Protein AF-A0A4V1P323-F1 (afdb_monomer)

Sequence (63 aa):
MPKTDLKMLAEGFKNTDDLVDATLHMLDENDYLFLAIALAQELVYHRSDRDKVTLIKEYVQLV

Structure (mmCIF, N/CA/C/O backbone):
data_AF-A0A4V1P323-F1
#
_entry.id   AF-A0A4V1P323-F1
#
loop_
_atom_site.group_PDB
_atom_site.id
_atom_site.type_symbol
_atom_site.label_atom_id
_atom_site.label_alt_id
_atom_site.label_comp_id
_atom_site.label_asym_id
_atom_site.label_entity_id
_atom_site.label_seq_id
_atom_site.pdbx_PDB_ins_code
_atom_site.Cartn_x
_atom_site.Cartn_y
_atom_site.Cartn_z
_atom_site.occupancy
_atom_site.B_iso_or_equiv
_atom_site.auth_seq_id
_atom_site.auth_comp_id
_atom_site.auth_asym_id
_atom_site.auth_atom_id
_atom_site.pdbx_PDB_model_num
ATOM 1 N N . MET A 1 1 ? 4.384 8.651 10.369 1.00 65.69 1 MET A N 1
ATOM 2 C CA . MET A 1 1 ? 3.263 7.724 10.627 1.00 65.69 1 MET A CA 1
ATOM 3 C C . MET A 1 1 ? 2.562 7.494 9.302 1.00 65.69 1 MET A C 1
ATOM 5 O O . MET A 1 1 ? 2.482 8.469 8.559 1.00 65.69 1 MET A O 1
ATOM 9 N N . PRO A 1 2 ? 2.128 6.267 8.980 1.00 81.44 2 PRO A N 1
ATOM 10 C CA . PRO A 1 2 ? 1.387 6.020 7.750 1.00 81.44 2 PRO A CA 1
ATOM 11 C C . PRO A 1 2 ? 0.013 6.695 7.793 1.00 81.44 2 PRO A C 1
ATOM 13 O O . PRO A 1 2 ? -0.516 6.980 8.869 1.00 81.44 2 PRO A O 1
ATOM 16 N N . LYS A 1 3 ? -0.544 6.958 6.612 1.00 87.31 3 LYS A N 1
ATOM 17 C CA . LYS A 1 3 ? -1.855 7.583 6.393 1.00 87.31 3 LYS A CA 1
ATOM 18 C C . LYS A 1 3 ? -3.010 6.697 6.886 1.00 87.31 3 LYS A C 1
ATOM 20 O O . LYS A 1 3 ? -4.101 7.213 7.105 1.00 87.31 3 LYS A O 1
ATOM 25 N N . THR A 1 4 ? -2.760 5.402 7.086 1.00 92.00 4 THR A N 1
ATOM 26 C CA . THR A 1 4 ? -3.693 4.432 7.676 1.00 92.00 4 THR A CA 1
ATOM 27 C C . THR A 1 4 ? -3.040 3.678 8.842 1.00 92.00 4 THR A C 1
ATOM 29 O O . THR A 1 4 ? -1.820 3.711 9.031 1.00 92.00 4 THR A O 1
ATOM 32 N N . ASP A 1 5 ? -3.846 2.975 9.631 1.00 92.44 5 ASP A N 1
ATOM 33 C CA . ASP A 1 5 ? -3.405 2.006 10.639 1.00 92.44 5 ASP A CA 1
ATOM 34 C C . ASP A 1 5 ? -3.335 0.564 10.099 1.00 92.44 5 ASP A C 1
ATOM 36 O O . ASP A 1 5 ? -3.022 -0.361 10.856 1.00 92.44 5 ASP A O 1
ATOM 40 N N . LEU A 1 6 ? -3.563 0.376 8.791 1.00 93.19 6 LEU A N 1
ATOM 41 C CA . LEU A 1 6 ? -3.522 -0.922 8.125 1.00 93.19 6 LEU A CA 1
ATOM 42 C C . LEU A 1 6 ? -2.127 -1.534 8.210 1.00 93.19 6 LEU A C 1
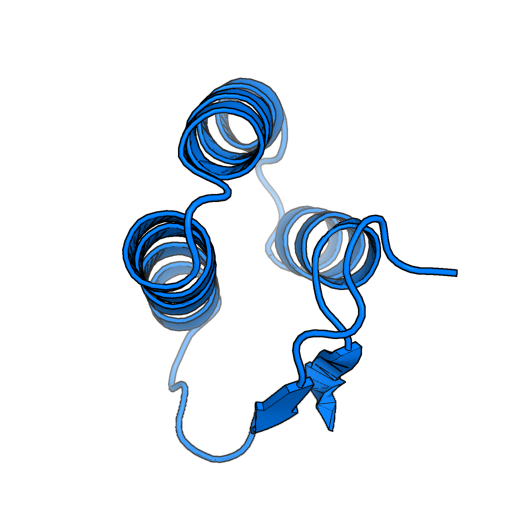ATOM 44 O O . LEU A 1 6 ? -1.110 -0.863 8.008 1.00 93.19 6 LEU A O 1
ATOM 48 N N . LYS A 1 7 ? -2.094 -2.836 8.486 1.00 93.38 7 LYS A N 1
ATOM 49 C CA . LYS A 1 7 ? -0.870 -3.625 8.610 1.00 93.38 7 LYS A CA 1
ATOM 50 C C . LYS A 1 7 ? -0.800 -4.628 7.478 1.00 93.38 7 LYS A C 1
ATOM 52 O O . LYS A 1 7 ? -1.714 -5.430 7.310 1.00 93.38 7 LYS A O 1
ATOM 57 N N . MET A 1 8 ? 0.303 -4.605 6.745 1.00 89.94 8 MET A N 1
ATOM 58 C CA . MET A 1 8 ? 0.547 -5.504 5.631 1.00 89.94 8 MET A CA 1
ATOM 59 C C . MET A 1 8 ? 1.802 -6.321 5.906 1.00 89.94 8 MET A C 1
ATOM 61 O O . MET A 1 8 ? 2.884 -5.765 6.089 1.00 89.94 8 MET A O 1
ATOM 65 N N . LEU A 1 9 ? 1.639 -7.643 5.941 1.00 86.88 9 LEU A N 1
ATOM 66 C CA . LEU A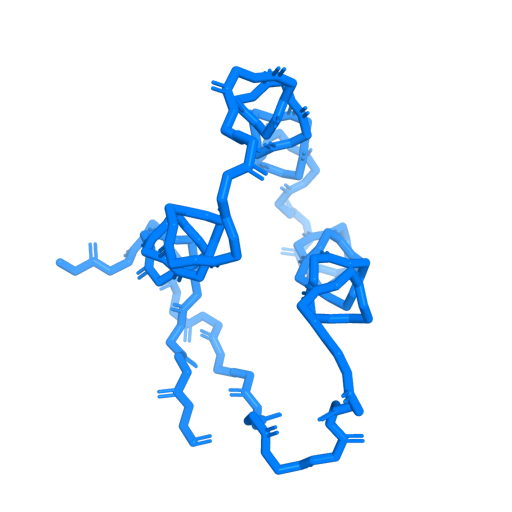 1 9 ? 2.751 -8.574 6.091 1.00 86.88 9 LEU A CA 1
ATOM 67 C C . LEU A 1 9 ? 3.577 -8.559 4.813 1.00 86.88 9 LEU A C 1
ATOM 69 O O . LEU A 1 9 ? 3.082 -8.958 3.763 1.00 86.88 9 LEU A O 1
ATOM 73 N N . ALA A 1 10 ? 4.824 -8.097 4.891 1.00 75.62 10 ALA A N 1
ATOM 74 C CA . ALA A 1 10 ? 5.699 -8.083 3.718 1.00 75.62 10 ALA A CA 1
ATOM 75 C C . ALA A 1 10 ? 6.198 -9.495 3.342 1.00 75.62 10 ALA A C 1
ATOM 77 O O . ALA A 1 10 ? 6.621 -9.723 2.205 1.00 75.62 10 ALA A O 1
ATOM 78 N N . GLU A 1 11 ? 6.141 -10.446 4.283 1.00 70.62 11 GLU A N 1
ATOM 79 C CA . GLU A 1 11 ? 6.446 -11.859 4.046 1.00 70.62 11 GLU A CA 1
ATOM 80 C C . GLU A 1 11 ? 5.424 -12.482 3.085 1.00 70.62 11 GLU A C 1
ATOM 82 O O . GLU A 1 11 ? 4.299 -12.805 3.456 1.00 70.62 11 GLU A O 1
ATOM 87 N N . GLY A 1 12 ? 5.834 -12.666 1.829 1.00 68.06 12 GLY A N 1
ATOM 88 C CA . GLY A 1 12 ? 5.029 -13.335 0.803 1.00 68.06 12 GLY A CA 1
ATOM 89 C C . GLY A 1 12 ? 5.114 -12.695 -0.580 1.00 68.06 12 GLY A C 1
ATOM 90 O O . GLY A 1 12 ? 4.875 -13.379 -1.576 1.00 68.06 12 GLY A O 1
ATOM 91 N N . PHE A 1 13 ? 5.514 -11.424 -0.666 1.00 80.31 13 PHE A N 1
ATOM 92 C CA . PHE A 1 13 ? 5.639 -10.720 -1.943 1.00 80.31 13 PHE A CA 1
ATOM 93 C C . PHE A 1 13 ? 6.978 -11.021 -2.615 1.00 80.31 13 PHE A C 1
ATOM 95 O O . PHE A 1 13 ? 8.040 -10.902 -1.999 1.00 80.31 13 PHE A O 1
ATOM 102 N N . LYS A 1 14 ? 6.937 -11.440 -3.886 1.00 80.38 14 LYS A N 1
ATOM 103 C CA . LYS A 1 14 ? 8.136 -11.857 -4.633 1.00 80.38 14 LYS A CA 1
ATOM 104 C C . LYS A 1 14 ? 8.847 -10.677 -5.281 1.00 80.38 14 LYS A C 1
ATOM 106 O O . LYS A 1 14 ? 10.045 -10.763 -5.543 1.00 80.38 14 LYS A O 1
ATOM 111 N N . ASN A 1 15 ? 8.117 -9.604 -5.565 1.00 89.12 15 ASN A N 1
ATOM 112 C CA . ASN A 1 15 ? 8.638 -8.385 -6.165 1.00 89.12 15 ASN A CA 1
ATOM 113 C C . ASN A 1 15 ? 7.860 -7.150 -5.666 1.00 89.12 15 ASN A C 1
ATOM 115 O O . ASN A 1 15 ? 6.852 -7.264 -4.966 1.00 89.12 15 ASN A O 1
ATOM 119 N N . THR A 1 16 ? 8.358 -5.958 -5.995 1.00 91.56 16 THR A N 1
ATOM 120 C CA . THR A 1 16 ? 7.752 -4.693 -5.561 1.00 91.56 16 THR A CA 1
ATOM 121 C C . THR A 1 16 ? 6.408 -4.404 -6.224 1.00 91.56 16 THR A C 1
ATOM 123 O O . THR A 1 16 ? 5.577 -3.753 -5.599 1.00 91.56 16 THR A O 1
ATOM 126 N N . ASP A 1 17 ? 6.166 -4.892 -7.437 1.00 90.50 17 ASP A N 1
ATOM 127 C CA . ASP A 1 17 ? 4.879 -4.702 -8.107 1.00 90.50 17 ASP A CA 1
ATOM 128 C C . ASP A 1 17 ? 3.775 -5.532 -7.420 1.00 90.50 17 ASP A C 1
ATOM 130 O O . ASP A 1 17 ? 2.698 -5.001 -7.168 1.00 90.50 17 ASP A O 1
ATOM 134 N N . ASP A 1 18 ? 4.073 -6.756 -6.956 1.00 91.88 18 ASP A N 1
ATOM 135 C CA . ASP A 1 18 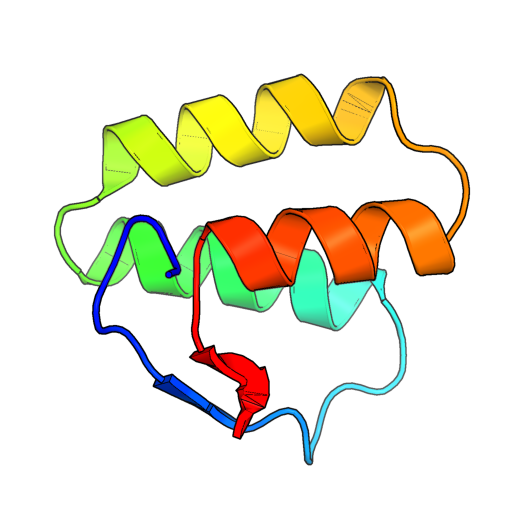? 3.144 -7.552 -6.131 1.00 91.88 18 ASP A CA 1
ATOM 136 C C . ASP A 1 18 ? 2.754 -6.795 -4.843 1.00 91.88 18 ASP A C 1
ATOM 138 O O . ASP A 1 18 ? 1.605 -6.826 -4.403 1.00 91.88 18 ASP A O 1
ATOM 142 N N . LEU A 1 19 ? 3.726 -6.109 -4.228 1.00 92.44 19 LEU A N 1
ATOM 143 C CA . LEU A 1 19 ? 3.522 -5.311 -3.016 1.00 92.44 19 LEU A CA 1
ATOM 144 C C . LEU A 1 19 ? 2.661 -4.069 -3.297 1.00 92.44 19 LEU A C 1
ATOM 146 O O . LEU A 1 19 ? 1.828 -3.698 -2.469 1.00 92.44 19 LEU A O 1
ATOM 150 N N . VAL A 1 20 ? 2.856 -3.424 -4.451 1.00 94.00 20 VAL A N 1
ATOM 151 C CA . VAL A 1 20 ? 2.027 -2.302 -4.918 1.00 94.00 20 VAL A CA 1
ATOM 152 C C . VAL A 1 20 ? 0.580 -2.754 -5.082 1.00 94.00 20 VAL A C 1
ATOM 154 O O . VAL A 1 20 ? -0.309 -2.144 -4.485 1.00 94.00 20 VAL A O 1
ATOM 157 N N . ASP A 1 21 ? 0.352 -3.832 -5.833 1.00 94.12 21 ASP A N 1
ATOM 158 C CA . ASP A 1 21 ? -0.990 -4.338 -6.129 1.00 94.12 21 ASP A CA 1
ATOM 159 C C . ASP A 1 21 ? -1.725 -4.735 -4.845 1.00 94.12 21 ASP A C 1
ATOM 161 O O . ASP A 1 21 ? -2.878 -4.353 -4.636 1.00 94.12 21 ASP A O 1
ATOM 165 N N . ALA A 1 22 ? -1.034 -5.419 -3.930 1.00 94.00 22 ALA A N 1
ATOM 166 C CA . ALA A 1 22 ? -1.590 -5.778 -2.631 1.00 94.00 22 ALA A CA 1
ATOM 167 C C . ALA A 1 22 ? -1.932 -4.553 -1.772 1.00 94.00 22 ALA A C 1
ATOM 169 O O . ALA A 1 22 ? -2.968 -4.540 -1.109 1.00 94.00 22 ALA A O 1
ATOM 170 N N . THR A 1 23 ? -1.104 -3.504 -1.808 1.00 94.88 23 THR A N 1
ATOM 171 C CA . THR A 1 23 ? -1.377 -2.260 -1.071 1.00 94.88 23 THR A CA 1
ATOM 172 C C . THR A 1 23 ? -2.617 -1.559 -1.621 1.00 94.88 23 THR A C 1
ATOM 174 O O . THR A 1 23 ? -3.472 -1.131 -0.849 1.00 94.88 23 THR A O 1
ATOM 177 N N . LEU A 1 24 ? -2.735 -1.449 -2.948 1.00 96.31 24 LEU A N 1
ATOM 178 C CA . LEU A 1 24 ? -3.895 -0.834 -3.599 1.00 96.31 24 LEU A CA 1
ATOM 179 C C . LEU A 1 24 ? -5.180 -1.594 -3.26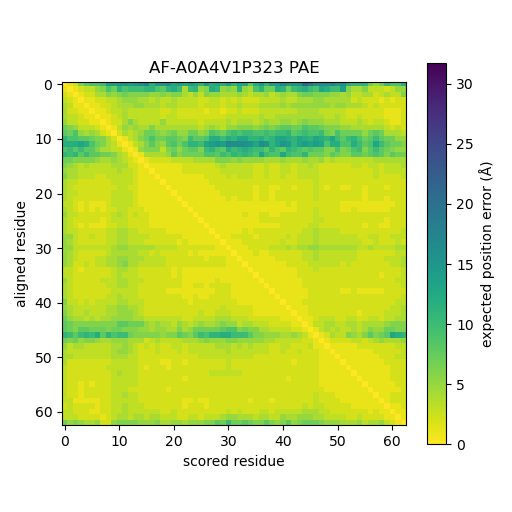9 1.00 96.31 24 LEU A C 1
ATOM 181 O O . LEU A 1 24 ? -6.176 -0.972 -2.902 1.00 96.31 24 LEU A O 1
ATOM 185 N N . HIS A 1 25 ? -5.135 -2.925 -3.334 1.00 95.62 25 HIS A N 1
ATOM 186 C CA . HIS A 1 25 ? -6.283 -3.765 -3.014 1.00 95.62 25 HIS A CA 1
ATOM 187 C C . HIS A 1 25 ? -6.680 -3.661 -1.537 1.00 95.62 25 HIS A C 1
ATOM 189 O O . HIS A 1 25 ? -7.861 -3.512 -1.232 1.00 95.62 25 HIS A O 1
ATOM 195 N N . MET A 1 26 ? -5.705 -3.672 -0.624 1.00 95.06 26 MET A N 1
ATOM 196 C CA . MET A 1 26 ? -5.954 -3.531 0.811 1.00 95.06 26 MET A CA 1
ATOM 197 C C . MET A 1 26 ? -6.590 -2.175 1.146 1.00 95.06 26 MET A C 1
ATOM 199 O O . MET A 1 26 ? -7.481 -2.109 1.991 1.00 95.06 26 MET A O 1
ATOM 203 N N . LEU A 1 27 ? -6.157 -1.093 0.492 1.00 96.56 27 LEU A N 1
ATOM 204 C CA . LEU A 1 27 ? -6.770 0.226 0.661 1.00 96.56 27 LEU A CA 1
ATOM 205 C C . LEU A 1 27 ? -8.223 0.240 0.162 1.00 96.56 27 LEU A C 1
ATOM 207 O O . LEU A 1 27 ? -9.082 0.792 0.843 1.00 96.56 27 LEU A O 1
ATOM 211 N N . ASP A 1 28 ? -8.508 -0.376 -0.986 1.00 95.19 28 ASP A N 1
ATOM 212 C CA . ASP A 1 28 ? -9.869 -0.459 -1.533 1.00 95.19 28 ASP A CA 1
ATOM 213 C C . ASP A 1 28 ? -10.816 -1.258 -0.617 1.00 95.19 28 ASP A C 1
ATOM 215 O O . ASP A 1 28 ? -11.893 -0.783 -0.265 1.00 95.1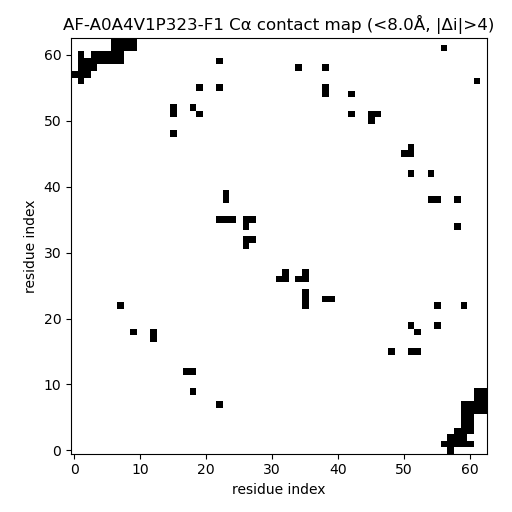9 28 ASP A O 1
ATOM 219 N N . GLU A 1 29 ? -10.377 -2.421 -0.122 1.00 96.25 29 GLU A N 1
ATOM 220 C CA . GLU A 1 29 ? -11.181 -3.289 0.759 1.00 96.25 29 GLU A CA 1
ATOM 221 C C . GLU A 1 29 ? -11.495 -2.684 2.132 1.00 96.25 29 GLU A C 1
ATOM 223 O O . GLU A 1 29 ? -12.431 -3.124 2.797 1.00 96.25 29 GLU A O 1
ATOM 228 N N . ASN A 1 30 ? -10.713 -1.696 2.571 1.00 96.44 30 ASN A N 1
ATOM 229 C CA . ASN A 1 30 ? -10.862 -1.049 3.877 1.00 96.44 30 ASN A CA 1
ATOM 230 C C . ASN A 1 30 ? -11.438 0.374 3.762 1.00 96.44 30 ASN A C 1
ATOM 232 O O . ASN A 1 30 ? -11.144 1.228 4.594 1.00 96.44 30 ASN A O 1
ATOM 236 N N . ASP A 1 31 ? -12.234 0.645 2.722 1.00 94.75 31 ASP A N 1
ATOM 237 C CA . ASP A 1 31 ? -12.916 1.928 2.485 1.00 94.75 31 ASP A CA 1
ATOM 238 C C . ASP A 1 31 ? -11.968 3.134 2.272 1.00 94.75 31 ASP A C 1
ATOM 240 O O . ASP A 1 31 ? -12.369 4.299 2.364 1.00 94.75 31 ASP A O 1
ATOM 244 N N . TYR A 1 32 ? -10.706 2.884 1.907 1.00 95.75 32 TYR A N 1
ATOM 245 C CA . TYR A 1 32 ? -9.707 3.906 1.576 1.00 95.75 32 TYR A CA 1
ATOM 246 C C . TYR A 1 32 ? -9.514 4.082 0.063 1.00 95.75 32 TYR A C 1
ATOM 248 O O . TYR A 1 32 ? -8.416 4.414 -0.391 1.00 95.75 32 TYR A O 1
ATOM 256 N N . LEU A 1 33 ? -10.575 3.935 -0.738 1.00 94.31 33 LEU A N 1
ATOM 257 C CA . LEU A 1 33 ? -10.523 4.078 -2.202 1.00 94.31 33 LEU A CA 1
ATOM 258 C C . LEU A 1 33 ? -9.838 5.384 -2.654 1.00 94.31 33 LEU A C 1
ATOM 260 O O . LEU A 1 33 ? -9.069 5.395 -3.613 1.00 94.31 33 LEU A O 1
ATOM 264 N N . PHE A 1 34 ? -10.051 6.492 -1.936 1.00 95.25 34 PHE A N 1
ATOM 265 C CA . PHE A 1 34 ? -9.388 7.762 -2.249 1.00 95.25 34 PHE A CA 1
ATOM 266 C C . PHE A 1 34 ? -7.857 7.692 -2.101 1.00 95.25 34 PHE A C 1
ATOM 268 O O . PHE A 1 34 ? -7.135 8.291 -2.898 1.00 95.25 34 PHE A O 1
ATOM 275 N N . LEU A 1 35 ? -7.355 6.948 -1.109 1.00 96.19 35 LEU A N 1
ATOM 276 C CA . LEU A 1 35 ? -5.924 6.722 -0.910 1.00 96.19 35 LEU A CA 1
ATOM 277 C C . LEU A 1 35 ? -5.373 5.728 -1.925 1.00 96.19 35 LEU A C 1
ATOM 279 O O . LEU A 1 35 ? -4.254 5.925 -2.385 1.00 96.19 35 LEU A O 1
ATOM 283 N N . ALA A 1 36 ? -6.144 4.705 -2.306 1.00 96.12 36 ALA A N 1
ATOM 284 C CA . ALA A 1 36 ? -5.756 3.791 -3.378 1.00 96.12 36 ALA A CA 1
ATOM 285 C C . ALA A 1 36 ? -5.538 4.560 -4.693 1.00 96.12 36 ALA A C 1
ATOM 287 O O . ALA A 1 36 ? -4.507 4.411 -5.348 1.00 96.12 36 ALA A O 1
ATOM 288 N N . ILE A 1 37 ? -6.460 5.468 -5.035 1.00 95.94 37 ILE A N 1
ATOM 289 C CA . ILE A 1 37 ? -6.336 6.338 -6.213 1.00 95.94 37 ILE A CA 1
ATOM 290 C C . ILE A 1 37 ? -5.113 7.259 -6.096 1.00 95.94 37 ILE A C 1
ATOM 292 O O . ILE A 1 37 ? -4.352 7.379 -7.057 1.00 95.94 37 ILE A O 1
ATOM 296 N N . ALA A 1 38 ? -4.902 7.893 -4.938 1.00 95.25 38 ALA A N 1
ATOM 297 C CA . ALA A 1 38 ? -3.751 8.771 -4.719 1.00 95.25 38 ALA A CA 1
ATOM 298 C C . ALA A 1 38 ? -2.417 8.016 -4.858 1.00 95.25 38 ALA A C 1
ATOM 300 O O . ALA A 1 38 ? -1.532 8.457 -5.590 1.00 95.25 38 ALA A O 1
ATOM 301 N N . LEU A 1 39 ? -2.305 6.835 -4.241 1.00 95.00 3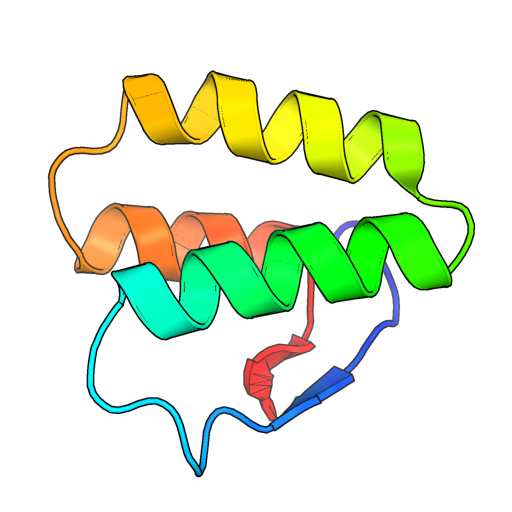9 LEU A N 1
ATOM 302 C CA . LEU A 1 39 ? -1.134 5.966 -4.344 1.00 95.00 39 LEU A CA 1
ATOM 303 C C . LEU A 1 39 ? -0.858 5.574 -5.802 1.00 95.00 39 LEU A C 1
ATOM 305 O O . LEU A 1 39 ? 0.271 5.716 -6.268 1.00 95.00 39 LEU A O 1
ATOM 309 N N . ALA A 1 40 ? -1.881 5.143 -6.545 1.00 94.88 40 ALA A N 1
ATOM 310 C CA . ALA A 1 40 ? -1.739 4.778 -7.954 1.00 94.88 40 ALA A CA 1
ATOM 311 C C . ALA A 1 40 ? -1.237 5.950 -8.816 1.00 94.88 40 ALA A C 1
ATOM 313 O O . ALA A 1 40 ? -0.403 5.752 -9.699 1.00 94.88 40 ALA A O 1
ATOM 314 N N . GLN A 1 41 ? -1.702 7.174 -8.549 1.00 94.75 41 GLN A N 1
ATOM 315 C CA . GLN A 1 41 ? -1.247 8.378 -9.253 1.00 94.75 41 GLN A CA 1
ATOM 316 C C . GLN A 1 41 ? 0.203 8.742 -8.919 1.00 94.75 41 GLN A C 1
ATOM 318 O O . GLN A 1 41 ? 0.966 9.094 -9.818 1.00 94.75 41 GLN A O 1
ATOM 323 N N . GLU A 1 42 ? 0.598 8.650 -7.649 1.00 93.81 42 GLU A N 1
ATOM 324 C CA . GLU A 1 42 ? 1.967 8.939 -7.212 1.00 93.81 42 GLU A CA 1
ATOM 325 C C . GLU A 1 42 ? 2.968 7.909 -7.766 1.00 93.81 42 GLU A C 1
ATOM 327 O O . GLU A 1 42 ? 4.049 8.279 -8.232 1.00 93.81 42 GLU A O 1
ATOM 332 N N . LEU A 1 43 ? 2.590 6.627 -7.824 1.00 93.12 43 LEU A N 1
ATOM 333 C CA . LEU A 1 43 ? 3.431 5.543 -8.348 1.00 93.12 43 LEU A CA 1
ATOM 334 C C . LEU A 1 43 ? 3.861 5.742 -9.809 1.00 93.12 43 LEU A C 1
ATOM 336 O O . LEU A 1 43 ? 4.940 5.283 -10.184 1.00 93.12 43 LEU A O 1
ATOM 340 N N . VAL A 1 44 ? 3.092 6.481 -10.618 1.00 91.38 44 VAL A N 1
ATOM 341 C CA . VAL A 1 44 ? 3.463 6.830 -12.007 1.00 91.38 44 VAL A CA 1
ATOM 342 C C . VAL A 1 44 ? 4.806 7.574 -12.070 1.00 91.38 44 VAL A C 1
ATOM 344 O O . VAL A 1 44 ? 5.537 7.466 -13.060 1.00 91.38 44 VAL A O 1
ATOM 347 N N . TYR A 1 45 ? 5.164 8.303 -11.012 1.00 90.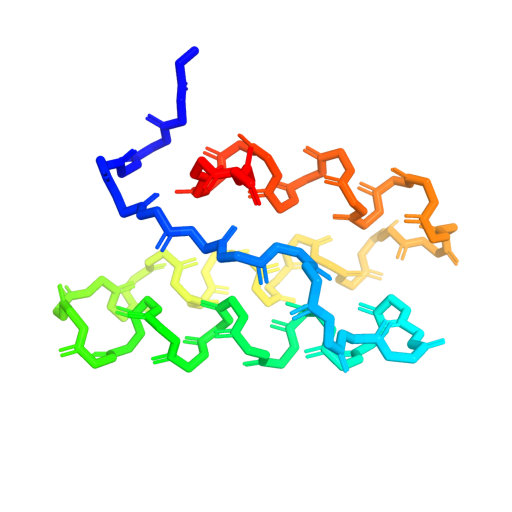19 45 TYR A N 1
ATOM 348 C CA . TYR A 1 45 ? 6.389 9.100 -10.939 1.00 90.19 45 TYR A CA 1
ATOM 349 C C . TYR A 1 45 ? 7.566 8.362 -10.282 1.00 90.19 45 TYR A C 1
ATOM 351 O O . TYR A 1 45 ? 8.701 8.840 -10.356 1.00 90.19 45 TYR A O 1
ATOM 359 N N . HIS A 1 46 ? 7.342 7.179 -9.703 1.00 87.81 46 HIS A N 1
ATOM 360 C CA . HIS A 1 46 ? 8.364 6.409 -8.991 1.00 87.81 46 HIS A CA 1
ATOM 361 C C . HIS A 1 46 ? 8.815 5.185 -9.790 1.00 87.81 46 HIS A C 1
ATOM 363 O O . HIS A 1 46 ? 8.143 4.159 -9.859 1.00 87.81 46 HIS A O 1
ATOM 369 N N . ARG A 1 47 ? 10.004 5.290 -10.397 1.00 77.62 47 ARG A N 1
ATOM 370 C CA . ARG A 1 47 ? 10.559 4.238 -11.267 1.00 77.62 47 ARG A CA 1
ATOM 371 C C . ARG A 1 47 ? 11.391 3.190 -10.539 1.00 77.62 47 ARG A C 1
ATOM 373 O O . ARG A 1 47 ? 11.591 2.116 -11.094 1.00 77.62 47 ARG A O 1
ATOM 380 N N . SER A 1 48 ? 11.913 3.501 -9.354 1.00 92.38 48 SER A N 1
ATOM 381 C CA . SER A 1 48 ? 12.734 2.556 -8.600 1.00 92.38 48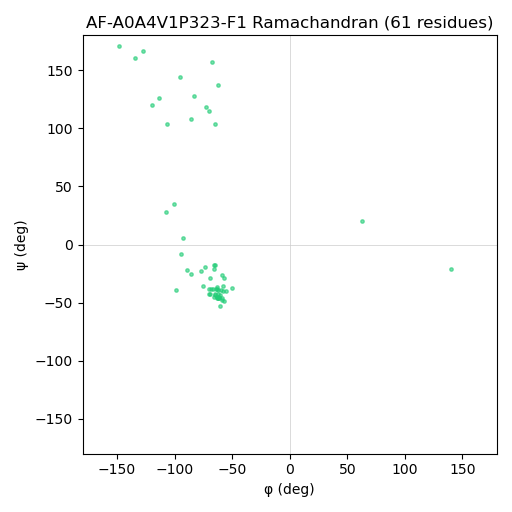 SER A CA 1
ATOM 382 C C . SER A 1 48 ? 11.899 1.795 -7.578 1.00 92.38 48 SER A C 1
ATOM 384 O O . SER A 1 48 ? 11.014 2.360 -6.932 1.00 92.38 48 SER A O 1
ATOM 386 N N . ASP A 1 49 ? 12.229 0.522 -7.382 1.00 91.75 49 ASP A N 1
ATOM 387 C CA . ASP A 1 49 ? 11.581 -0.323 -6.378 1.00 91.75 49 ASP A CA 1
ATOM 388 C C . ASP A 1 49 ? 11.715 0.261 -4.970 1.00 91.75 49 ASP A C 1
ATOM 390 O O . ASP A 1 49 ? 10.788 0.217 -4.165 1.00 91.75 49 ASP A O 1
ATOM 394 N N . ARG A 1 50 ? 12.855 0.897 -4.682 1.00 91.88 50 ARG A N 1
ATOM 395 C CA . ARG A 1 50 ? 13.087 1.571 -3.404 1.00 91.88 50 ARG A CA 1
ATOM 396 C C . ARG A 1 50 ? 12.109 2.723 -3.180 1.00 91.88 50 ARG A C 1
ATOM 398 O O . ARG A 1 50 ? 11.608 2.872 -2.064 1.00 91.88 50 ARG A O 1
ATOM 405 N N . ASP A 1 51 ? 11.850 3.526 -4.206 1.00 93.00 51 ASP A N 1
ATOM 406 C CA . ASP A 1 51 ? 10.937 4.665 -4.099 1.00 93.00 51 ASP A CA 1
ATOM 407 C C . ASP A 1 51 ? 9.495 4.183 -3.947 1.00 93.00 51 ASP A C 1
ATOM 409 O O . ASP A 1 51 ? 8.793 4.652 -3.056 1.00 93.00 51 ASP A O 1
ATOM 413 N N . LYS A 1 52 ? 9.090 3.168 -4.722 1.00 93.38 52 LYS A N 1
ATOM 414 C CA . LYS A 1 52 ? 7.780 2.515 -4.581 1.00 93.38 52 LYS A CA 1
ATOM 415 C C . LYS A 1 52 ? 7.572 1.962 -3.167 1.00 93.38 52 LYS A C 1
ATOM 417 O O . LYS A 1 52 ? 6.558 2.246 -2.539 1.00 93.38 52 LYS A O 1
ATOM 422 N N . VAL A 1 53 ? 8.547 1.231 -2.617 1.00 93.25 53 VAL A N 1
ATOM 423 C CA . VAL A 1 53 ? 8.474 0.694 -1.242 1.00 93.25 53 VAL A CA 1
ATOM 424 C C . VAL A 1 53 ? 8.425 1.813 -0.200 1.00 93.25 53 VAL A C 1
ATOM 426 O O . VAL A 1 53 ? 7.722 1.693 0.802 1.00 93.25 53 VAL A O 1
ATOM 429 N N . THR A 1 54 ? 9.176 2.8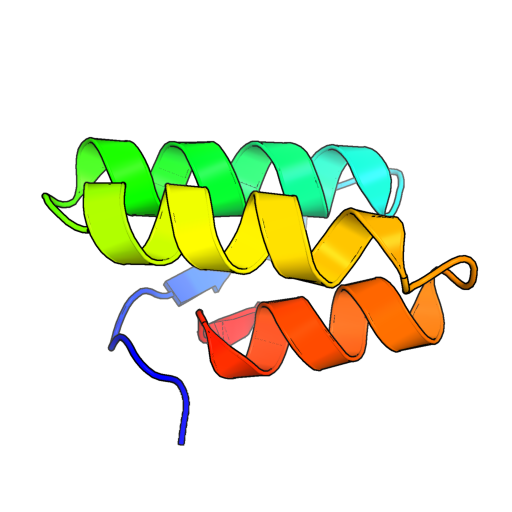96 -0.408 1.00 93.25 54 THR A N 1
ATOM 430 C CA . THR A 1 54 ? 9.150 4.060 0.491 1.00 93.25 54 THR A CA 1
ATOM 431 C C . THR A 1 54 ? 7.768 4.700 0.495 1.00 93.25 54 THR A C 1
ATOM 433 O O . THR A 1 54 ? 7.228 4.944 1.570 1.00 93.25 54 THR A O 1
ATOM 436 N N . LEU A 1 55 ? 7.172 4.873 -0.684 1.00 94.25 55 LEU A N 1
ATOM 437 C CA . LEU A 1 55 ? 5.827 5.406 -0.835 1.00 94.25 55 LEU A CA 1
ATOM 438 C C . LEU A 1 55 ? 4.775 4.503 -0.177 1.00 94.25 55 LEU A C 1
ATOM 440 O O . LEU A 1 55 ? 3.954 4.989 0.589 1.00 94.25 55 LEU A O 1
ATOM 444 N N . ILE A 1 56 ? 4.830 3.184 -0.381 1.00 93.75 56 ILE A N 1
ATOM 445 C CA . ILE A 1 56 ? 3.906 2.225 0.256 1.00 93.75 56 ILE A CA 1
ATOM 446 C C . ILE A 1 56 ? 3.914 2.363 1.784 1.00 93.75 56 ILE A C 1
ATOM 448 O O . ILE A 1 56 ? 2.856 2.357 2.413 1.00 93.75 56 ILE A O 1
ATOM 452 N N . LYS A 1 57 ? 5.089 2.565 2.393 1.00 93.75 57 LYS A N 1
ATOM 453 C CA . LYS A 1 57 ? 5.225 2.780 3.847 1.00 93.75 57 LYS A CA 1
ATOM 454 C C . LYS A 1 57 ? 4.576 4.075 4.344 1.00 93.75 57 LYS A C 1
ATOM 456 O O . LYS A 1 57 ? 4.353 4.218 5.547 1.00 93.75 57 LYS A O 1
ATOM 461 N N . GLU A 1 58 ? 4.281 5.025 3.460 1.00 94.56 58 GLU A N 1
ATOM 462 C CA . GLU A 1 58 ? 3.477 6.197 3.810 1.00 94.56 58 GLU A CA 1
ATOM 463 C C . GLU A 1 58 ? 1.987 5.876 3.894 1.00 94.56 58 GLU A C 1
ATOM 465 O O . GLU A 1 58 ? 1.258 6.602 4.562 1.00 94.56 58 GLU A O 1
ATOM 470 N N . TYR A 1 59 ? 1.523 4.813 3.240 1.00 94.69 59 TYR A N 1
ATOM 471 C CA . TYR A 1 59 ? 0.112 4.437 3.192 1.00 94.69 59 TYR A CA 1
ATOM 472 C C . TYR A 1 59 ? -0.229 3.342 4.202 1.00 94.69 59 TYR A C 1
ATOM 474 O O . TYR A 1 59 ? -1.267 3.447 4.851 1.00 94.69 59 TYR A O 1
ATOM 482 N N . VAL A 1 60 ? 0.648 2.354 4.396 1.00 93.50 60 VAL A N 1
ATOM 483 C CA . VAL A 1 60 ? 0.421 1.194 5.277 1.00 93.50 60 VAL A CA 1
ATOM 484 C C . VAL A 1 60 ? 1.629 0.891 6.169 1.00 93.50 60 VAL A C 1
ATOM 486 O O . VAL A 1 60 ? 2.761 1.294 5.891 1.00 93.50 60 VAL A O 1
ATOM 489 N N . GLN A 1 61 ? 1.406 0.151 7.255 1.00 93.69 61 GLN A N 1
ATOM 490 C CA . GLN A 1 61 ? 2.462 -0.394 8.109 1.00 93.69 61 GLN A CA 1
ATOM 491 C C . GLN A 1 61 ? 2.943 -1.726 7.541 1.00 93.69 61 GLN A C 1
ATOM 493 O O . GLN A 1 61 ? 2.245 -2.731 7.647 1.00 93.69 61 GLN A O 1
ATOM 498 N N . LEU A 1 62 ? 4.149 -1.748 6.972 1.00 89.12 62 LEU A N 1
ATOM 499 C CA . LEU A 1 62 ? 4.805 -3.013 6.644 1.00 89.12 62 LEU A CA 1
ATOM 500 C C . LEU A 1 62 ? 5.279 -3.677 7.940 1.00 89.12 62 LEU A C 1
ATOM 502 O O . LEU A 1 62 ? 6.088 -3.087 8.666 1.00 89.12 62 LEU A O 1
ATOM 506 N N . VAL A 1 63 ? 4.750 -4.866 8.218 1.00 87.44 63 VAL A N 1
ATOM 507 C CA . VAL A 1 63 ? 5.065 -5.696 9.392 1.00 87.44 63 VAL A CA 1
ATOM 508 C C . VAL A 1 63 ? 5.689 -7.022 8.993 1.00 87.44 63 VAL A C 1
ATOM 510 O O . VAL A 1 63 ? 5.427 -7.496 7.861 1.00 87.44 63 VAL A O 1
#

Nearest PDB structures (foldseek):
  6y5q-assembly1_x  TM=3.055E-01  e=8.773E+00  Homo sapiens

Organism: NCBI:txid2100821

Foldseek 3Di:
DAPDAAEDEPPPDPALVSVLVVLLVVCVVVVNPVVSVVLVVVVVVDDDSVVSVVSSVNHHHHD

pLDDT: mean 90.9, std 6.8, range [65.69, 96.56]

Radius of gyration: 10.49 Å; Cα contacts (8 Å, |Δi|>4): 61; chains: 1; bounding box: 26×22×23 Å

Mean predicted aligned error: 3.24 Å

Solvent-accessible surface area (backbone atoms only — not comparable to full-atom values): 3639 Å² total; per-residue (Å²): 129,37,80,40,90,49,74,42,69,58,81,84,56,90,49,61,66,56,50,49,53,51,50,38,50,54,26,44,78,67,79,30,48,71,55,28,52,50,50,59,59,54,49,77,76,42,88,47,62,68,51,44,55,54,53,48,47,44,49,28,40,78,85

Secondary structure (DSSP, 8-state):
--SS--EE--TT-SSHHHHHHHHHHHHHHTT-HHHHHHHHHHHTT--SHHHHHHHHHHHSEE-